Protein AF-A0A6J7E5G0-F1 (afdb_monomer)

Mean predicted aligned error: 8.2 Å

Radius of gyration: 19.01 Å; Cα contacts (8 Å, |Δi|>4): 123; chains: 1; bounding box: 43×34×56 Å

Secondary structure (DSSP, 8-state):
-HHHHTT--BTTB---HHHHHHHHHHHHHHHHHHHHHHHHHHHHHHHH----HHHHHHHHH--HHHHHHHHHHHHHHHHHHHHHHHHHHHHTTT---TTHHHHHHHHHHHHHHHHHHHHHHHHHHHHHT---

InterPro domains:
  IPR058718 Low-salt glycan biosynthesis hexosyltransferase Agl6, C-terminal transmembrane region [PF26629] (39-127)

Solvent-accessible surface area (backbone atoms only — not comparable to full-atom values): 7138 Å² total; per-residue (Å²): 59,70,55,32,74,65,64,51,65,60,94,86,42,80,47,51,71,69,52,27,50,53,25,37,52,52,51,49,50,50,52,52,52,51,46,48,50,54,44,50,51,57,48,45,41,68,75,69,67,59,82,56,72,68,55,54,55,48,52,72,67,60,45,54,70,56,33,40,50,52,12,47,52,36,25,50,52,12,47,52,47,44,50,52,53,51,53,52,38,56,74,63,72,68,56,85,73,90,51,59,69,59,48,52,52,18,50,41,30,34,53,45,10,51,51,37,33,54,43,30,51,54,46,42,61,69,58,66,76,76,74,133

Organism: NCBI:txid449393

pLDDT: mean 80.15, std 12.96, range [41.09, 96.62]

Foldseek 3Di:
DVCQLVQPDDPNDGRHVVNLLVVLVVLLVVLLVVLVVLLVVLVCCLPVVDDDVVNVVVVVVLDLVVLLVVLVVLLVVLVVLVVVQVVVCVVVVVPDSPPVSSPSSSVSSNSSSVSSNVSSVSSVVSVVPPDD

Structure (mmCIF, N/CA/C/O backbone):
data_AF-A0A6J7E5G0-F1
#
_entry.id   AF-A0A6J7E5G0-F1
#
loop_
_atom_site.group_PDB
_atom_site.id
_atom_site.type_symbol
_atom_site.label_atom_id
_atom_site.label_alt_id
_atom_site.label_comp_id
_atom_site.label_asym_id
_atom_site.label_entity_id
_atom_site.label_seq_id
_atom_site.pdbx_PDB_ins_code
_atom_site.Cartn_x
_atom_site.Cartn_y
_atom_site.Cartn_z
_atom_site.occupancy
_atom_site.B_iso_or_equiv
_atom_site.auth_seq_id
_atom_site.auth_comp_id
_atom_site.auth_asym_id
_atom_site.auth_atom_id
_atom_site.pdbx_PDB_model_num
ATOM 1 N N . MET A 1 1 ? 1.095 -10.222 9.610 1.00 70.44 1 MET A N 1
ATOM 2 C CA . MET A 1 1 ? -0.038 -9.276 9.695 1.00 70.44 1 MET A CA 1
ATOM 3 C C . MET A 1 1 ? -1.378 -10.004 9.653 1.00 70.44 1 MET A C 1
ATOM 5 O O . MET A 1 1 ? -2.014 -10.056 10.688 1.00 70.44 1 MET A O 1
ATOM 9 N N . ALA A 1 2 ? -1.767 -10.651 8.543 1.00 71.38 2 ALA A N 1
ATOM 10 C CA . ALA A 1 2 ? -3.073 -11.328 8.423 1.00 71.38 2 ALA A CA 1
ATOM 11 C C . ALA A 1 2 ? -3.376 -12.359 9.533 1.00 71.38 2 ALA A C 1
ATOM 13 O O . ALA A 1 2 ? -4.484 -12.387 10.045 1.00 71.38 2 ALA A O 1
ATOM 14 N N . ILE A 1 3 ? -2.380 -13.149 9.951 1.00 69.38 3 ILE A N 1
ATOM 15 C CA . ILE A 1 3 ? -2.507 -14.122 11.055 1.00 69.38 3 ILE A CA 1
ATOM 16 C C . ILE A 1 3 ? -2.834 -13.437 12.391 1.00 69.38 3 I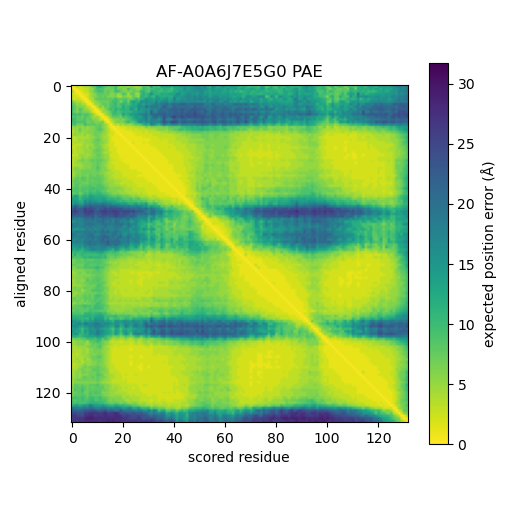LE A C 1
ATOM 18 O O . ILE A 1 3 ? -3.727 -13.877 13.106 1.00 69.38 3 ILE A O 1
ATOM 22 N N . ALA A 1 4 ? -2.121 -12.351 12.707 1.00 68.25 4 ALA A N 1
ATOM 23 C CA . ALA A 1 4 ? -2.318 -11.603 13.949 1.00 68.25 4 ALA A CA 1
ATOM 24 C C . ALA A 1 4 ? -3.672 -10.873 13.957 1.00 68.25 4 ALA A C 1
ATOM 26 O O . ALA A 1 4 ? -4.351 -10.840 14.979 1.00 68.25 4 ALA A O 1
ATOM 27 N N . LEU A 1 5 ? -4.086 -10.358 12.796 1.00 67.69 5 LEU A N 1
ATOM 28 C CA . LEU A 1 5 ? -5.364 -9.672 12.614 1.00 67.69 5 LEU A CA 1
ATOM 29 C C . LEU A 1 5 ? -6.560 -10.635 12.679 1.00 67.69 5 LEU A C 1
ATOM 31 O O . LEU A 1 5 ? -7.600 -10.292 13.226 1.00 67.69 5 LEU A O 1
ATOM 35 N N . ALA A 1 6 ? -6.405 -11.853 12.156 1.00 69.94 6 ALA A N 1
ATOM 36 C CA . ALA A 1 6 ? -7.439 -12.886 12.178 1.00 69.94 6 ALA A CA 1
ATOM 37 C C . ALA A 1 6 ? -7.532 -13.640 13.519 1.00 69.94 6 ALA A C 1
ATOM 39 O O . ALA A 1 6 ? -8.331 -14.567 13.619 1.00 69.94 6 ALA A O 1
ATOM 40 N N . GLN A 1 7 ? -6.721 -13.270 14.524 1.00 66.25 7 GLN A N 1
ATOM 41 C CA . GLN A 1 7 ? -6.677 -13.924 15.842 1.00 66.25 7 GLN A CA 1
ATOM 42 C C . GLN A 1 7 ? -6.521 -15.455 15.738 1.00 66.25 7 GLN A C 1
ATOM 44 O O . GLN A 1 7 ? -7.030 -16.203 16.568 1.00 66.25 7 GLN A O 1
ATOM 49 N N . VAL A 1 8 ? -5.840 -15.942 14.695 1.00 68.81 8 VAL A N 1
ATOM 50 C CA . VAL A 1 8 ? -5.663 -17.382 14.499 1.00 68.81 8 VAL A CA 1
ATOM 51 C C . VAL A 1 8 ? -4.577 -17.856 15.452 1.00 68.81 8 VAL A C 1
ATOM 53 O O . VAL A 1 8 ? -3.429 -17.414 15.357 1.00 68.81 8 VAL A O 1
ATOM 56 N N . ASP A 1 9 ? -4.938 -18.774 16.346 1.00 61.66 9 ASP A N 1
ATOM 57 C CA . ASP A 1 9 ? -3.990 -19.431 17.237 1.00 61.66 9 ASP A CA 1
ATOM 58 C C . ASP A 1 9 ? -2.976 -20.232 16.419 1.00 61.66 9 ASP A C 1
ATOM 60 O O . ASP A 1 9 ? -3.244 -21.327 15.919 1.00 61.66 9 ASP A O 1
ATOM 64 N N . LEU A 1 10 ? -1.773 -19.677 16.291 1.00 59.00 10 LEU A N 1
ATOM 65 C CA . LEU A 1 10 ? -0.626 -20.367 15.725 1.00 59.00 10 LEU A CA 1
ATOM 66 C C . LEU A 1 10 ? 0.286 -20.811 16.864 1.00 59.00 10 LEU A C 1
ATOM 68 O O . LEU A 1 10 ? 0.737 -19.992 17.663 1.00 59.00 10 LEU A O 1
ATOM 72 N N . PHE A 1 11 ? 0.570 -22.114 16.916 1.00 65.06 11 PHE A N 1
ATOM 73 C CA . PHE A 1 11 ? 1.375 -22.751 17.968 1.00 65.06 11 PHE A CA 1
ATOM 74 C C . PHE A 1 11 ? 0.786 -22.631 19.390 1.00 65.06 11 PHE A C 1
ATOM 76 O O . PHE A 1 11 ? 1.531 -22.649 20.368 1.00 65.06 11 PHE A O 1
ATOM 83 N N . GLY A 1 12 ? -0.543 -22.524 19.518 1.00 62.06 12 GLY A N 1
ATOM 84 C CA . GLY A 1 12 ? -1.232 -22.481 20.817 1.00 62.06 12 GLY A CA 1
ATOM 85 C C . GLY A 1 12 ? -1.011 -21.187 21.606 1.00 62.06 12 GLY A C 1
ATOM 86 O O . GLY A 1 12 ? -1.122 -21.189 22.831 1.00 62.06 12 GLY A O 1
ATOM 87 N N . ARG A 1 13 ? -0.648 -20.092 20.925 1.00 60.69 13 ARG A N 1
ATOM 88 C CA . ARG A 1 13 ? -0.457 -18.776 21.537 1.00 60.69 13 ARG A CA 1
ATOM 89 C C . ARG A 1 13 ? -1.165 -17.715 20.699 1.00 60.69 13 ARG A C 1
ATOM 91 O O . ARG A 1 13 ? -0.903 -17.616 19.501 1.00 60.69 13 ARG A O 1
ATOM 98 N N . ALA A 1 14 ? -1.992 -16.896 21.344 1.00 61.59 14 ALA A N 1
ATOM 99 C CA . ALA A 1 14 ? -2.618 -15.747 20.706 1.00 61.59 14 ALA A CA 1
ATOM 100 C C . ALA A 1 14 ? -1.546 -14.710 20.329 1.00 61.59 14 ALA A C 1
ATOM 102 O O . ALA A 1 14 ? -0.702 -14.333 21.149 1.00 61.59 14 ALA A O 1
ATOM 103 N N . TRP A 1 15 ? -1.556 -14.265 19.072 1.00 66.56 15 TRP A N 1
ATOM 104 C CA . TRP A 1 15 ? -0.618 -13.261 18.571 1.00 66.56 15 TRP A CA 1
ATOM 105 C C . TRP A 1 15 ? -1.170 -11.863 18.867 1.00 66.56 15 TRP A C 1
ATOM 107 O O . TRP A 1 15 ? -2.147 -11.413 18.265 1.00 66.56 15 TRP A O 1
ATOM 117 N N . ASP A 1 16 ? -0.549 -11.185 19.831 1.00 75.25 16 ASP A N 1
ATOM 118 C CA . ASP A 1 16 ? -1.010 -9.885 20.314 1.00 75.25 16 ASP A CA 1
ATOM 119 C C . ASP A 1 16 ? -0.607 -8.719 19.380 1.00 75.25 16 ASP A C 1
ATOM 121 O O . ASP A 1 16 ? 0.041 -8.917 18.348 1.00 75.25 16 ASP A O 1
ATOM 125 N N . ILE A 1 17 ? -0.975 -7.486 19.726 1.00 80.38 17 ILE A N 1
ATOM 126 C CA . ILE A 1 17 ? -0.760 -6.280 18.915 1.00 80.38 17 ILE A CA 1
ATOM 127 C C . ILE A 1 17 ? 0.702 -6.081 18.478 1.00 80.38 17 ILE A C 1
ATOM 129 O O . ILE A 1 17 ? 0.969 -5.622 17.372 1.00 80.38 17 ILE A O 1
ATOM 133 N N . HIS A 1 18 ? 1.679 -6.502 19.286 1.00 81.38 18 HIS A N 1
ATOM 134 C CA . HIS A 1 18 ? 3.105 -6.394 18.944 1.00 81.38 18 HIS A CA 1
ATOM 135 C C . HIS A 1 18 ? 3.468 -7.215 17.699 1.00 81.38 18 HIS A C 1
ATOM 137 O O . HIS A 1 18 ? 4.263 -6.793 16.859 1.00 81.38 18 HIS A O 1
ATOM 143 N N . ALA A 1 19 ? 2.847 -8.382 17.556 1.00 85.12 19 ALA A N 1
ATOM 144 C CA . ALA A 1 19 ? 3.021 -9.259 16.411 1.00 85.12 19 ALA A CA 1
ATOM 145 C C . ALA A 1 19 ? 2.362 -8.683 15.146 1.00 85.12 19 ALA A C 1
ATOM 147 O O . ALA A 1 19 ? 2.838 -8.883 14.023 1.00 85.12 19 ALA A O 1
ATOM 148 N N . GLU A 1 20 ? 1.276 -7.938 15.327 1.00 85.12 20 GLU A N 1
ATOM 149 C CA . GLU A 1 20 ? 0.608 -7.202 14.263 1.00 85.12 20 GLU A CA 1
ATOM 150 C C . GLU A 1 20 ? 1.459 -6.033 13.765 1.00 85.12 20 GLU A C 1
ATOM 152 O O . GLU A 1 20 ? 1.687 -5.937 12.558 1.00 85.12 20 GLU A O 1
ATOM 157 N N . ILE A 1 21 ? 2.027 -5.241 14.682 1.00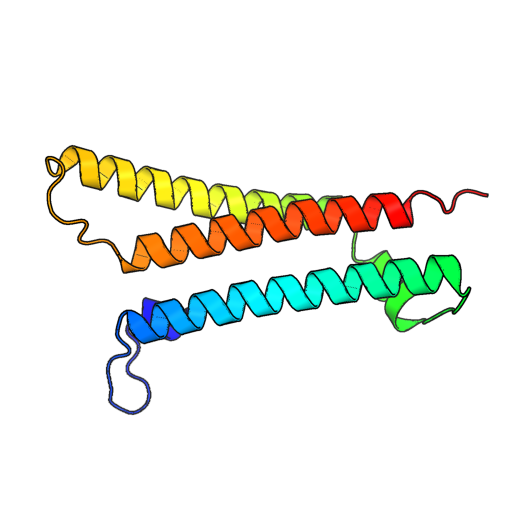 87.94 21 ILE A N 1
ATOM 158 C CA . ILE A 1 21 ? 2.984 -4.168 14.377 1.00 87.94 21 ILE A CA 1
ATOM 159 C C . ILE A 1 21 ? 4.189 -4.730 13.617 1.00 87.94 21 ILE A C 1
ATOM 161 O O . ILE A 1 21 ? 4.525 -4.233 12.543 1.00 87.94 21 ILE A O 1
ATOM 165 N N . ALA A 1 22 ? 4.811 -5.802 14.118 1.00 87.69 22 ALA A N 1
ATOM 166 C CA . ALA A 1 22 ? 5.935 -6.449 13.440 1.00 87.69 22 ALA A CA 1
ATOM 167 C C . ALA A 1 22 ? 5.549 -6.927 12.030 1.00 87.69 22 ALA A C 1
ATOM 169 O O . ALA A 1 22 ? 6.300 -6.755 11.069 1.00 87.69 22 ALA A O 1
ATOM 170 N N . GLY A 1 23 ? 4.343 -7.480 11.888 1.00 89.12 23 GLY A N 1
ATOM 171 C CA . GLY A 1 23 ? 3.792 -7.875 10.601 1.00 89.12 23 GLY A CA 1
ATOM 172 C C . GLY A 1 23 ? 3.580 -6.703 9.641 1.00 89.12 23 GLY A C 1
ATOM 173 O O . GLY A 1 23 ? 3.884 -6.844 8.460 1.00 89.12 23 GLY A O 1
ATOM 174 N N . ALA A 1 24 ? 3.064 -5.575 10.127 1.00 91.50 24 ALA A N 1
ATOM 175 C CA . ALA A 1 24 ? 2.859 -4.363 9.340 1.00 91.50 24 ALA A CA 1
ATOM 176 C C . ALA A 1 24 ? 4.192 -3.782 8.861 1.00 91.50 24 ALA A C 1
ATOM 178 O O . ALA A 1 24 ? 4.353 -3.509 7.673 1.00 91.50 24 ALA A O 1
ATOM 179 N N . LEU A 1 25 ? 5.176 -3.690 9.759 1.00 93.00 25 LEU A N 1
ATOM 180 C CA . LEU A 1 25 ? 6.528 -3.244 9.431 1.00 93.00 25 LEU A CA 1
ATOM 181 C C . LEU A 1 25 ? 7.161 -4.119 8.349 1.00 93.00 25 LEU A C 1
ATOM 183 O O . LEU A 1 25 ? 7.698 -3.595 7.378 1.00 93.00 25 LEU A O 1
ATOM 187 N N . LEU A 1 26 ? 7.052 -5.444 8.466 1.00 93.69 26 LEU A N 1
ATOM 188 C CA . LEU A 1 26 ? 7.613 -6.365 7.478 1.00 93.69 26 LEU A CA 1
ATOM 189 C C . LEU A 1 26 ? 6.958 -6.207 6.098 1.00 93.69 26 LEU A C 1
ATOM 191 O O . LEU A 1 26 ? 7.653 -6.251 5.085 1.00 93.69 26 LEU A O 1
ATOM 195 N N . VAL A 1 27 ? 5.642 -5.975 6.049 1.00 93.38 27 VAL A N 1
ATOM 196 C CA . VAL A 1 27 ? 4.927 -5.691 4.793 1.00 93.38 27 VAL A CA 1
ATOM 197 C C . VAL A 1 27 ? 5.409 -4.378 4.179 1.00 93.38 27 VAL A C 1
ATOM 199 O O . VAL A 1 27 ? 5.763 -4.361 3.001 1.00 93.38 27 VAL A O 1
ATOM 202 N N . ILE A 1 28 ? 5.481 -3.304 4.969 1.00 95.31 28 ILE A N 1
ATOM 203 C CA . ILE A 1 28 ? 5.935 -1.985 4.505 1.00 95.31 28 ILE A CA 1
ATOM 204 C C . ILE A 1 28 ? 7.368 -2.067 3.964 1.00 95.31 28 ILE A C 1
ATOM 206 O O . ILE A 1 28 ? 7.645 -1.596 2.862 1.00 95.31 28 ILE A O 1
ATOM 210 N N . ILE A 1 29 ? 8.273 -2.712 4.704 1.00 95.94 29 ILE A N 1
ATOM 211 C CA . ILE A 1 29 ? 9.669 -2.896 4.290 1.00 95.94 29 ILE A CA 1
ATOM 212 C C . ILE A 1 29 ? 9.742 -3.732 3.011 1.00 95.94 29 ILE A C 1
ATOM 214 O O . ILE A 1 29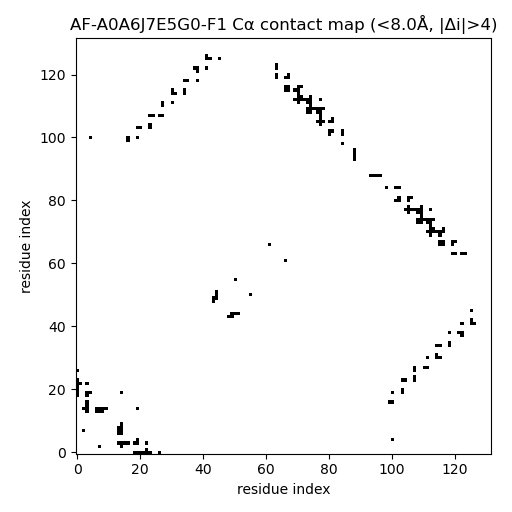 ? 10.455 -3.364 2.081 1.00 95.94 29 ILE A O 1
ATOM 218 N N . GLY A 1 30 ? 8.988 -4.831 2.929 1.00 93.31 30 GLY A N 1
ATOM 219 C CA . GLY A 1 30 ? 8.947 -5.678 1.739 1.00 93.31 30 GLY A CA 1
ATOM 220 C C . GLY A 1 30 ? 8.515 -4.904 0.494 1.00 93.31 30 GLY A C 1
ATOM 221 O O . GLY A 1 30 ? 9.191 -4.968 -0.534 1.00 93.31 30 GLY A O 1
ATOM 222 N N . VAL A 1 31 ? 7.441 -4.114 0.600 1.00 91.88 31 VAL A N 1
ATOM 223 C CA . VAL A 1 31 ? 6.976 -3.237 -0.487 1.00 91.88 31 VAL A CA 1
ATOM 224 C C . VAL A 1 31 ? 8.056 -2.222 -0.860 1.00 91.88 31 VAL A C 1
ATOM 226 O O . VAL A 1 31 ? 8.359 -2.067 -2.041 1.00 91.88 31 VAL A O 1
ATOM 229 N N . GLN A 1 32 ? 8.693 -1.581 0.121 1.00 94.50 32 GLN A N 1
ATOM 230 C CA . GLN A 1 32 ? 9.743 -0.592 -0.120 1.00 94.50 32 GLN A CA 1
ATOM 231 C C . GLN A 1 32 ? 10.963 -1.185 -0.842 1.00 94.50 32 GLN A C 1
ATOM 233 O O . GLN A 1 32 ? 11.456 -0.589 -1.802 1.00 94.50 32 GLN A O 1
ATOM 238 N N . VAL A 1 33 ? 11.433 -2.360 -0.417 1.00 93.94 33 VAL A N 1
ATOM 239 C CA . VAL A 1 33 ? 12.583 -3.052 -1.021 1.00 93.94 33 VAL A CA 1
ATOM 240 C C . VAL A 1 33 ? 12.268 -3.484 -2.450 1.00 93.94 33 VAL A C 1
ATOM 242 O O . VAL A 1 33 ? 13.072 -3.242 -3.350 1.00 93.94 33 VAL A O 1
ATOM 245 N N . VAL A 1 34 ? 11.091 -4.071 -2.686 1.00 88.62 34 VAL A N 1
ATOM 246 C CA . VAL A 1 34 ? 10.665 -4.476 -4.034 1.00 88.62 34 VAL A CA 1
ATOM 247 C C . VAL A 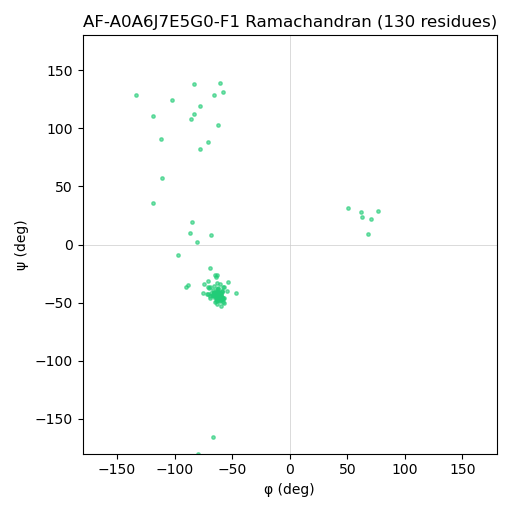1 34 ? 10.544 -3.259 -4.948 1.00 88.62 34 VAL A C 1
ATOM 249 O O . VAL A 1 34 ? 11.095 -3.266 -6.047 1.00 88.62 34 VAL A O 1
ATOM 252 N N . SER A 1 35 ? 9.893 -2.190 -4.489 1.00 88.19 35 SER A N 1
ATOM 253 C CA . SER A 1 35 ? 9.779 -0.937 -5.237 1.00 88.19 35 SER A CA 1
ATOM 254 C C . SER A 1 35 ? 11.140 -0.352 -5.609 1.00 88.19 35 SER A C 1
ATOM 256 O O . SER A 1 35 ? 11.353 0.023 -6.765 1.00 88.19 35 SER A O 1
ATOM 258 N N . LEU A 1 36 ? 12.080 -0.310 -4.660 1.00 89.44 36 LEU A N 1
ATOM 259 C CA . LEU A 1 36 ? 13.434 0.177 -4.906 1.00 89.44 36 LEU A CA 1
ATOM 260 C C . LEU A 1 36 ? 14.172 -0.705 -5.918 1.00 89.44 36 LEU A C 1
ATOM 262 O O . LEU A 1 36 ? 14.759 -0.178 -6.859 1.00 89.44 36 LEU A O 1
ATOM 266 N N . GLY A 1 37 ? 14.105 -2.029 -5.764 1.00 87.00 37 GLY A N 1
ATOM 267 C CA . GLY A 1 37 ? 14.730 -2.981 -6.684 1.00 87.00 37 GLY A CA 1
ATOM 268 C C . GLY A 1 37 ? 14.199 -2.847 -8.111 1.00 87.00 37 GLY A C 1
ATOM 269 O O . GLY A 1 37 ? 14.981 -2.816 -9.061 1.00 87.00 37 GLY A O 1
ATOM 270 N N . LEU A 1 38 ? 12.882 -2.675 -8.272 1.00 83.12 38 LEU A N 1
ATOM 271 C CA . LEU A 1 38 ? 12.265 -2.427 -9.576 1.00 83.12 38 LEU A CA 1
ATOM 272 C C . LEU A 1 38 ? 12.766 -1.123 -10.209 1.00 83.12 38 LEU A C 1
ATOM 274 O O . LEU A 1 38 ? 13.086 -1.103 -11.399 1.00 83.12 38 LEU A O 1
ATOM 278 N N . CYS A 1 39 ? 12.867 -0.046 -9.426 1.00 83.94 39 CYS A N 1
ATOM 279 C CA . CYS A 1 39 ? 13.369 1.240 -9.910 1.00 83.94 39 CYS A CA 1
ATOM 280 C C . CYS A 1 39 ? 14.861 1.176 -10.269 1.00 83.94 39 CYS A C 1
ATOM 282 O O . CYS A 1 39 ? 15.256 1.658 -11.330 1.00 83.94 39 CYS A O 1
ATOM 284 N N . ALA A 1 40 ? 15.679 0.539 -9.427 1.00 85.94 40 ALA A N 1
ATOM 285 C CA . ALA A 1 40 ? 17.111 0.360 -9.651 1.00 85.94 40 ALA A CA 1
ATOM 286 C C . ALA A 1 40 ? 17.387 -0.464 -10.917 1.00 85.94 40 ALA A C 1
ATOM 288 O O . ALA A 1 40 ? 18.192 -0.052 -11.749 1.00 85.94 40 ALA A O 1
ATOM 289 N N . HIS A 1 41 ? 16.665 -1.570 -11.124 1.00 79.31 41 HIS A N 1
ATOM 290 C CA . HIS A 1 41 ? 16.776 -2.350 -12.358 1.00 79.31 41 HIS A CA 1
ATOM 291 C C . HIS A 1 41 ? 16.288 -1.578 -13.588 1.00 79.31 41 HIS A C 1
ATOM 293 O O . HIS A 1 41 ? 16.938 -1.620 -14.633 1.00 79.31 41 HIS A O 1
ATOM 299 N N . ALA A 1 42 ? 15.172 -0.844 -13.490 1.00 78.88 42 ALA A N 1
ATOM 300 C CA . ALA A 1 42 ? 14.687 -0.018 -14.596 1.00 78.88 42 ALA A CA 1
ATOM 301 C C . ALA A 1 42 ? 15.728 1.032 -15.015 1.00 78.88 42 ALA A C 1
ATOM 303 O O . ALA A 1 42 ? 15.936 1.244 -16.212 1.00 78.88 42 ALA A O 1
ATOM 304 N N . TYR A 1 43 ? 16.404 1.634 -14.034 1.00 81.38 43 TYR A N 1
ATOM 305 C CA . TYR A 1 43 ? 17.494 2.580 -14.238 1.00 81.38 43 TYR A CA 1
ATOM 306 C C . TYR A 1 43 ? 18.759 1.918 -14.812 1.00 81.38 43 TYR A C 1
ATOM 308 O O . TYR A 1 43 ? 19.330 2.432 -15.771 1.00 81.38 43 TYR A O 1
ATOM 316 N N . GLY A 1 44 ? 19.172 0.757 -14.292 1.00 79.62 44 GLY A N 1
ATOM 317 C CA . GLY A 1 44 ? 20.338 0.011 -14.783 1.00 79.62 44 GLY A CA 1
ATOM 318 C C . GLY A 1 44 ? 20.204 -0.386 -16.253 1.00 79.62 44 GLY A C 1
ATOM 319 O O . GLY A 1 44 ? 21.094 -0.113 -17.052 1.00 79.62 44 GLY A O 1
ATOM 320 N N . MET A 1 45 ? 19.035 -0.893 -16.650 1.00 72.50 45 MET A N 1
ATOM 321 C CA . MET A 1 45 ? 18.713 -1.192 -18.053 1.00 72.50 45 MET A CA 1
ATOM 322 C C . MET A 1 45 ? 18.771 0.055 -18.951 1.00 72.50 45 MET A C 1
ATOM 324 O O . MET A 1 45 ? 19.119 -0.037 -20.126 1.00 72.50 45 MET A O 1
ATOM 328 N N . TYR A 1 46 ? 18.402 1.225 -18.415 1.00 70.19 46 TYR A N 1
ATOM 329 C CA . TYR A 1 46 ? 18.456 2.488 -19.150 1.00 70.19 46 TYR A CA 1
ATOM 330 C C . TYR A 1 46 ? 19.900 2.966 -19.357 1.00 70.19 46 TYR A C 1
ATOM 332 O O . TYR A 1 46 ? 20.241 3.418 -20.447 1.00 70.19 46 TYR A O 1
ATOM 340 N N . PHE A 1 47 ? 20.745 2.870 -18.329 1.00 71.12 47 PHE A N 1
ATOM 341 C CA . PHE A 1 47 ? 22.093 3.439 -18.358 1.00 71.12 47 PHE A CA 1
ATOM 342 C C . PHE A 1 47 ? 23.164 2.475 -18.895 1.00 71.12 47 PHE A C 1
ATOM 344 O O . PHE A 1 47 ? 24.072 2.910 -19.595 1.00 71.12 47 PHE A O 1
ATOM 351 N N . MET A 1 48 ? 23.064 1.175 -18.596 1.00 68.94 48 MET A N 1
ATOM 352 C CA . MET A 1 48 ? 24.083 0.171 -18.943 1.00 68.94 48 MET A CA 1
ATOM 353 C C . MET A 1 48 ? 23.776 -0.614 -20.227 1.00 68.94 48 MET A C 1
ATOM 355 O O . MET A 1 48 ? 24.630 -1.350 -20.708 1.00 68.94 48 MET A O 1
ATOM 359 N N . GLY A 1 49 ? 22.579 -0.468 -20.809 1.00 64.19 49 GLY A N 1
ATOM 360 C CA . GLY A 1 49 ? 22.214 -1.131 -22.070 1.00 64.19 49 GLY A CA 1
ATOM 361 C C . GLY A 1 49 ? 22.083 -2.658 -21.987 1.00 64.19 49 GLY A C 1
ATOM 362 O O . GLY A 1 49 ? 21.930 -3.313 -23.019 1.00 64.19 49 GLY A O 1
ATOM 363 N N . GLU A 1 50 ? 22.119 -3.230 -20.782 1.00 61.53 50 GLU A N 1
ATOM 364 C CA . GLU A 1 50 ? 21.860 -4.649 -20.554 1.00 61.53 50 GLU A CA 1
ATOM 365 C C . GLU A 1 50 ? 20.438 -4.994 -21.017 1.00 61.53 50 GLU A C 1
ATOM 367 O O . GLU A 1 50 ? 19.504 -4.213 -20.841 1.00 61.53 50 GLU A O 1
ATOM 372 N N . ARG A 1 51 ? 20.267 -6.150 -21.663 1.00 60.50 51 ARG A N 1
ATOM 373 C CA . ARG A 1 51 ? 18.955 -6.674 -22.064 1.00 60.50 51 ARG A CA 1
ATOM 374 C C . ARG A 1 51 ? 18.661 -7.907 -21.231 1.00 60.50 51 ARG A C 1
ATOM 376 O O . ARG A 1 51 ? 19.033 -9.005 -21.627 1.00 60.50 51 ARG A O 1
ATOM 383 N N . ASP A 1 52 ? 18.007 -7.728 -20.089 1.00 67.44 52 ASP A N 1
ATOM 384 C CA . ASP A 1 52 ? 17.472 -8.847 -19.312 1.00 67.44 52 ASP A CA 1
ATOM 385 C C . ASP A 1 52 ? 16.092 -9.279 -19.871 1.00 67.44 52 ASP A C 1
ATOM 387 O O . ASP A 1 52 ? 15.111 -8.528 -19.747 1.00 67.44 52 ASP A O 1
ATOM 391 N N . PRO A 1 53 ? 15.968 -10.485 -20.470 1.00 68.25 53 PRO A N 1
ATOM 392 C CA . PRO A 1 53 ? 14.709 -10.995 -21.016 1.00 68.25 53 PRO A CA 1
ATOM 393 C C . PRO A 1 53 ? 13.621 -11.201 -19.955 1.00 68.25 53 PRO A C 1
ATOM 395 O O . PRO A 1 53 ? 12.429 -11.179 -20.277 1.00 68.25 53 PRO A O 1
ATOM 398 N N . TRP A 1 54 ? 13.997 -11.435 -18.693 1.00 67.94 54 TRP A N 1
ATOM 399 C CA . TRP A 1 54 ? 13.043 -11.544 -17.590 1.00 67.94 54 TRP A CA 1
ATOM 400 C C . TRP A 1 54 ? 12.436 -10.173 -17.275 1.00 67.94 54 TRP A C 1
ATOM 402 O O . TRP A 1 54 ? 11.213 -10.046 -17.153 1.00 67.94 54 TRP A O 1
ATOM 412 N N . PHE A 1 55 ? 13.270 -9.130 -17.261 1.00 64.81 55 PHE A N 1
ATOM 413 C CA . PHE A 1 55 ? 12.835 -7.760 -17.010 1.00 64.81 55 PHE A CA 1
ATOM 414 C C . PHE A 1 55 ? 12.009 -7.180 -18.165 1.00 64.81 55 PHE A C 1
ATOM 416 O O . PHE A 1 55 ? 11.025 -6.492 -17.907 1.00 64.81 55 PHE A O 1
ATOM 423 N N . GLU A 1 56 ? 12.329 -7.482 -19.431 1.00 66.56 56 GLU A N 1
ATOM 424 C CA . GLU A 1 56 ? 11.490 -7.083 -20.578 1.00 66.56 56 GLU A CA 1
ATOM 425 C C . GLU A 1 56 ? 10.074 -7.683 -20.481 1.00 66.56 56 GLU A C 1
ATOM 427 O O . GLU A 1 56 ? 9.088 -6.968 -20.672 1.00 66.56 56 GLU A O 1
ATOM 432 N N . ARG A 1 57 ? 9.939 -8.962 -20.094 1.00 65.12 57 ARG A N 1
ATOM 433 C CA . ARG A 1 57 ? 8.618 -9.588 -19.874 1.00 65.12 57 ARG A CA 1
ATOM 434 C C . ARG A 1 57 ? 7.879 -8.994 -18.681 1.00 65.12 57 ARG A C 1
ATOM 436 O O . ARG A 1 57 ? 6.661 -8.821 -18.742 1.00 65.12 57 ARG A O 1
ATOM 443 N N . MET A 1 58 ? 8.593 -8.696 -17.597 1.00 64.62 58 MET A N 1
ATOM 444 C CA . MET A 1 58 ? 7.997 -8.065 -16.424 1.00 64.62 58 MET A CA 1
ATOM 445 C C . MET A 1 58 ? 7.524 -6.646 -16.755 1.00 64.62 58 MET A C 1
ATOM 447 O O . MET A 1 58 ? 6.386 -6.307 -16.445 1.00 64.62 58 MET A O 1
ATOM 451 N N . ARG A 1 59 ? 8.331 -5.861 -17.478 1.00 62.91 59 ARG A N 1
ATOM 452 C CA . ARG A 1 59 ? 7.989 -4.518 -17.969 1.00 62.91 59 ARG A CA 1
ATOM 453 C C . ARG A 1 59 ? 6.796 -4.545 -18.932 1.00 62.91 59 ARG A C 1
ATOM 455 O O . ARG A 1 59 ? 5.931 -3.685 -18.837 1.00 62.91 59 ARG A O 1
ATOM 462 N N . ALA A 1 60 ? 6.690 -5.562 -19.791 1.00 63.09 60 ALA A N 1
ATOM 463 C CA . ALA A 1 60 ? 5.535 -5.744 -20.676 1.00 63.09 60 ALA A CA 1
ATOM 464 C C . ALA A 1 60 ? 4.218 -6.015 -19.917 1.00 63.09 60 ALA A C 1
ATOM 466 O O . ALA A 1 60 ? 3.144 -5.667 -20.405 1.00 63.09 60 ALA A O 1
ATOM 467 N N . ARG A 1 61 ? 4.279 -6.608 -18.714 1.00 61.41 61 ARG A N 1
ATOM 468 C CA . ARG A 1 61 ? 3.106 -6.794 -17.835 1.00 61.41 61 ARG A CA 1
ATOM 469 C C . ARG A 1 61 ? 2.861 -5.610 -16.900 1.00 61.41 61 ARG A C 1
ATOM 471 O O . ARG A 1 61 ? 1.707 -5.286 -16.617 1.00 61.41 61 ARG A O 1
ATOM 478 N N . PHE A 1 62 ? 3.919 -4.955 -16.429 1.00 62.56 62 PHE A N 1
ATOM 479 C CA . PHE A 1 62 ? 3.842 -3.780 -15.564 1.00 62.56 62 PHE A CA 1
ATOM 480 C C . PHE A 1 62 ? 3.498 -2.530 -16.377 1.00 62.56 62 PHE A C 1
ATOM 482 O O . PHE A 1 62 ? 4.351 -1.720 -16.730 1.00 62.56 62 PHE A O 1
ATOM 489 N N . ARG A 1 63 ? 2.204 -2.351 -16.652 1.00 66.25 63 ARG A N 1
ATOM 490 C CA . ARG A 1 63 ? 1.676 -1.071 -17.142 1.00 66.25 63 ARG A CA 1
ATOM 491 C C . ARG A 1 63 ? 1.418 -0.139 -15.959 1.00 66.25 63 ARG A C 1
ATOM 493 O O . ARG A 1 63 ? 0.845 -0.571 -14.957 1.00 66.25 63 ARG A O 1
ATOM 500 N N . LEU A 1 64 ? 1.777 1.139 -16.114 1.00 68.75 64 LEU A N 1
ATOM 501 C CA . LEU A 1 64 ? 1.518 2.212 -15.141 1.00 68.75 64 LEU A CA 1
ATOM 502 C C . LEU A 1 64 ? 0.069 2.183 -14.630 1.00 68.75 64 LEU A C 1
ATOM 504 O O . LEU A 1 64 ? -0.176 2.320 -13.436 1.00 68.75 64 LEU A O 1
ATOM 508 N N . GLU A 1 65 ? -0.882 1.946 -15.534 1.00 78.38 65 GLU A N 1
ATOM 509 C CA . GLU A 1 65 ? -2.311 1.882 -15.227 1.00 78.38 65 GLU A CA 1
ATOM 510 C C . GLU A 1 65 ? -2.645 0.834 -14.158 1.00 78.38 65 GLU A C 1
ATOM 512 O O . GLU A 1 65 ? -3.516 1.072 -13.326 1.00 78.38 65 GLU A O 1
ATOM 517 N N . HIS A 1 66 ? -1.953 -0.310 -14.141 1.00 82.81 66 HIS A N 1
ATOM 518 C CA . HIS A 1 66 ? -2.183 -1.354 -13.141 1.00 82.81 66 HIS A CA 1
ATOM 519 C C . HIS A 1 66 ? -1.588 -0.976 -11.786 1.00 82.81 66 HIS A C 1
ATOM 521 O O . HIS A 1 66 ? -2.248 -1.164 -10.768 1.00 82.81 66 HIS A O 1
ATOM 527 N N . GLY A 1 67 ? -0.380 -0.403 -11.770 1.00 84.00 67 GLY A N 1
ATOM 528 C CA . GLY A 1 67 ? 0.263 0.066 -10.541 1.00 84.00 67 GLY A CA 1
ATOM 529 C C . GLY A 1 67 ? -0.516 1.202 -9.876 1.00 84.00 67 GLY A C 1
ATOM 530 O O . GLY A 1 67 ? -0.755 1.168 -8.670 1.00 84.00 67 GLY A O 1
ATOM 531 N N . LEU A 1 68 ? -1.015 2.152 -10.672 1.00 87.75 68 LEU A N 1
ATOM 532 C CA . LEU A 1 68 ? -1.837 3.256 -10.183 1.00 87.75 68 LEU A CA 1
ATOM 533 C C . LEU A 1 68 ? -3.206 2.781 -9.681 1.00 87.75 68 LEU A C 1
ATOM 535 O O . LEU A 1 68 ? -3.646 3.220 -8.623 1.00 87.75 68 LEU A O 1
ATOM 539 N N . LYS A 1 69 ? -3.862 1.854 -10.395 1.00 90.88 69 LYS A N 1
ATOM 540 C CA . LYS A 1 69 ? -5.122 1.250 -9.931 1.00 90.88 69 LYS A CA 1
ATOM 541 C C . LYS A 1 69 ? -4.921 0.473 -8.632 1.00 90.88 69 LYS A C 1
ATOM 543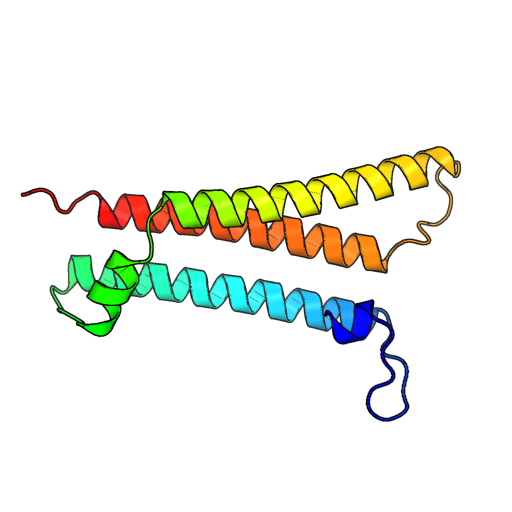 O O . LYS A 1 69 ? -5.681 0.678 -7.694 1.00 90.88 69 LYS A O 1
ATOM 548 N N . LEU A 1 70 ? -3.897 -0.379 -8.552 1.00 91.50 70 LEU A N 1
ATOM 549 C CA . LEU A 1 70 ? -3.615 -1.178 -7.358 1.00 91.50 70 LEU A CA 1
ATOM 550 C C . LEU A 1 70 ? -3.269 -0.288 -6.158 1.00 91.50 70 LEU A C 1
ATOM 552 O O . LEU A 1 70 ? -3.872 -0.429 -5.095 1.00 91.50 70 LEU A O 1
ATOM 556 N N . GLY A 1 71 ? -2.331 0.646 -6.331 1.00 91.44 71 GLY A N 1
ATOM 557 C CA . GLY A 1 71 ? -1.921 1.571 -5.276 1.00 91.44 71 GLY A CA 1
ATOM 558 C C . GLY A 1 71 ? -3.062 2.492 -4.845 1.00 91.44 71 GLY A C 1
ATOM 559 O O . GLY A 1 71 ? -3.290 2.660 -3.652 1.00 91.44 71 GLY A O 1
ATOM 560 N N . GLY A 1 72 ? -3.839 3.005 -5.803 1.00 92.75 72 GLY A N 1
ATOM 561 C CA . GLY A 1 72 ? -5.012 3.838 -5.548 1.00 92.75 72 GLY A CA 1
ATOM 562 C C . GLY A 1 72 ? -6.110 3.100 -4.784 1.00 92.75 72 GLY A C 1
ATOM 563 O O . GLY A 1 72 ? -6.590 3.611 -3.779 1.00 92.75 72 GLY A O 1
ATOM 564 N N . LEU A 1 73 ? -6.468 1.878 -5.191 1.00 95.69 73 LEU A N 1
ATOM 565 C CA . LEU A 1 73 ? -7.445 1.058 -4.463 1.00 95.69 73 LEU A CA 1
ATOM 566 C C . LEU A 1 73 ? -6.965 0.724 -3.047 1.00 95.69 73 LEU A C 1
ATOM 568 O O . LEU A 1 73 ? -7.744 0.812 -2.102 1.00 95.69 73 LEU A O 1
ATOM 572 N N . THR A 1 74 ? -5.680 0.395 -2.889 1.00 94.25 74 THR A N 1
ATOM 573 C CA . THR A 1 74 ? -5.079 0.110 -1.575 1.00 94.25 74 THR A CA 1
ATOM 574 C C . THR A 1 74 ? -5.116 1.346 -0.670 1.00 94.25 74 THR A C 1
ATOM 576 O O . THR A 1 74 ? -5.512 1.254 0.491 1.00 94.25 74 THR A O 1
ATOM 579 N N . LEU A 1 75 ? -4.776 2.518 -1.217 1.00 94.25 75 LEU A N 1
ATOM 580 C CA . LEU A 1 75 ? -4.818 3.796 -0.509 1.00 94.25 75 LEU A CA 1
ATOM 581 C C . LEU A 1 75 ? -6.252 4.164 -0.103 1.00 94.25 75 LEU A C 1
ATOM 583 O O . LEU A 1 75 ? -6.485 4.541 1.041 1.00 94.25 75 LEU A O 1
ATOM 587 N N . LEU A 1 76 ? -7.219 4.014 -1.013 1.00 96.31 76 LEU A N 1
ATOM 588 C CA . LEU A 1 76 ? -8.633 4.278 -0.740 1.00 96.31 76 LEU A CA 1
ATOM 589 C C . LEU A 1 76 ? -9.194 3.340 0.333 1.00 96.31 76 LEU A C 1
ATOM 591 O O . LEU A 1 76 ? -9.930 3.797 1.203 1.00 96.31 76 LEU A O 1
ATOM 595 N N . ALA A 1 77 ? -8.822 2.058 0.313 1.00 95.12 77 ALA A N 1
ATOM 596 C CA . ALA A 1 77 ? -9.215 1.106 1.348 1.00 95.12 77 ALA A CA 1
ATOM 597 C C . ALA A 1 77 ? -8.652 1.497 2.725 1.00 95.12 77 ALA A C 1
ATOM 599 O O . ALA A 1 77 ? -9.391 1.514 3.710 1.00 95.12 77 ALA A O 1
ATOM 600 N N . GLY A 1 78 ? -7.369 1.874 2.790 1.00 92.94 78 GLY A N 1
ATOM 601 C CA . GLY A 1 78 ? -6.752 2.383 4.018 1.00 92.94 78 GLY A CA 1
ATOM 602 C C . GLY A 1 78 ? -7.417 3.666 4.524 1.00 92.94 78 GLY A C 1
ATOM 603 O O . GLY A 1 78 ? -7.679 3.796 5.718 1.00 92.94 78 GLY A O 1
ATOM 604 N N . LEU A 1 79 ? -7.762 4.585 3.618 1.00 94.75 79 LEU A N 1
ATOM 605 C CA . LEU A 1 79 ? -8.441 5.836 3.956 1.00 94.75 79 LEU A CA 1
ATOM 606 C C . LEU A 1 79 ? -9.862 5.592 4.473 1.00 94.75 79 LEU A C 1
ATOM 608 O O . LEU A 1 79 ? -10.256 6.185 5.472 1.00 94.75 79 LEU A O 1
ATOM 612 N N . ALA A 1 80 ? -10.617 4.698 3.832 1.00 94.69 80 ALA A N 1
ATOM 613 C CA . ALA A 1 80 ? -11.954 4.322 4.277 1.00 94.69 80 ALA A CA 1
ATOM 614 C C . ALA A 1 80 ? -11.922 3.737 5.696 1.00 94.69 80 ALA A C 1
ATOM 616 O O . ALA A 1 80 ? -12.708 4.154 6.544 1.00 94.69 80 ALA A O 1
ATOM 617 N N . LEU A 1 81 ? -10.972 2.839 5.982 1.00 92.06 81 LEU A N 1
ATOM 618 C CA . LEU A 1 81 ? -10.768 2.300 7.330 1.00 92.06 81 LEU A CA 1
ATOM 619 C C . LEU A 1 81 ? -10.407 3.398 8.336 1.00 92.06 81 LEU A C 1
ATOM 621 O O . LEU A 1 81 ? -11.010 3.462 9.404 1.00 92.06 81 LEU A O 1
ATOM 625 N N . ALA A 1 82 ? -9.486 4.298 7.987 1.00 90.50 82 ALA A N 1
ATOM 626 C CA . ALA A 1 82 ? -9.102 5.410 8.854 1.00 90.50 82 ALA A CA 1
ATOM 627 C C . ALA A 1 82 ? -10.290 6.335 9.174 1.00 90.50 82 ALA A C 1
ATOM 629 O O . ALA A 1 82 ? -10.474 6.723 10.327 1.00 90.50 82 ALA A O 1
ATOM 630 N N . VAL A 1 83 ? -11.134 6.645 8.182 1.00 92.75 83 VAL A N 1
ATOM 631 C CA . VAL A 1 83 ? -12.355 7.444 8.375 1.00 92.75 83 VAL A CA 1
ATOM 632 C C . VAL A 1 83 ? -13.346 6.719 9.282 1.00 92.75 83 VAL A C 1
ATOM 634 O O . VAL A 1 83 ? -13.891 7.340 10.190 1.00 92.75 83 VAL A O 1
ATOM 637 N N . VAL A 1 84 ? -13.559 5.415 9.086 1.00 90.81 84 VAL A N 1
ATOM 638 C CA . VAL A 1 84 ? -14.440 4.616 9.953 1.00 90.81 84 VAL A CA 1
ATOM 639 C C . VAL A 1 84 ? -13.952 4.650 11.401 1.00 90.81 84 VAL A C 1
ATOM 641 O O . VAL A 1 84 ? -14.749 4.919 12.298 1.00 90.81 84 VAL A O 1
ATOM 644 N N . ILE A 1 85 ? -12.654 4.441 11.632 1.00 88.38 85 ILE A N 1
ATOM 645 C CA . ILE A 1 85 ? -12.051 4.492 12.972 1.00 88.38 85 ILE A CA 1
ATOM 646 C C . ILE A 1 85 ? -12.232 5.883 13.589 1.00 88.38 85 ILE A C 1
ATOM 648 O O . ILE A 1 85 ? -12.639 5.995 14.743 1.00 88.38 85 ILE A O 1
ATOM 652 N N . LEU A 1 86 ? -11.994 6.944 12.814 1.00 87.88 86 LEU A N 1
ATOM 653 C CA . LEU A 1 86 ? -12.136 8.323 13.274 1.00 87.88 86 LEU A CA 1
ATOM 654 C C . LEU A 1 86 ? -13.584 8.650 13.669 1.00 87.88 86 LEU A C 1
ATOM 656 O O . LEU A 1 86 ? -13.818 9.207 14.739 1.00 87.88 86 LEU A O 1
ATOM 660 N N . VAL A 1 87 ? -14.561 8.273 12.839 1.00 88.50 87 VAL A N 1
ATOM 661 C CA . VAL A 1 87 ? -15.992 8.478 13.124 1.00 88.50 87 VAL A CA 1
ATOM 662 C C . VAL A 1 87 ? -16.406 7.712 14.376 1.00 88.50 87 VAL A C 1
ATOM 664 O O . VAL A 1 87 ? -17.089 8.269 15.236 1.00 88.50 87 VAL A O 1
ATOM 667 N N . GLN A 1 88 ? -15.965 6.459 14.515 1.00 85.94 88 GLN A N 1
ATOM 668 C CA . GLN A 1 88 ? -16.244 5.671 15.711 1.00 85.94 88 GLN A CA 1
ATOM 669 C C . GLN A 1 88 ? -15.642 6.314 16.960 1.00 85.94 88 GLN A C 1
ATOM 671 O O . GLN A 1 88 ? -16.336 6.449 17.967 1.00 85.94 88 GLN A O 1
ATOM 676 N N . TRP A 1 89 ? -14.393 6.766 16.890 1.00 85.94 89 TRP A N 1
ATOM 677 C CA . TRP A 1 89 ? -13.721 7.420 18.008 1.00 85.94 89 TRP A CA 1
ATOM 678 C C . TRP A 1 89 ? -14.430 8.709 18.447 1.00 85.94 89 TRP A C 1
ATOM 680 O O . TRP A 1 89 ? -14.687 8.898 19.638 1.00 85.94 89 TRP A O 1
ATOM 690 N N . ILE A 1 90 ? -14.848 9.542 17.489 1.00 84.81 90 ILE A N 1
ATOM 691 C CA . ILE A 1 90 ? -15.638 10.752 17.760 1.00 84.81 90 ILE A CA 1
ATOM 692 C C . ILE A 1 90 ? -16.986 10.383 18.399 1.00 84.81 90 ILE A C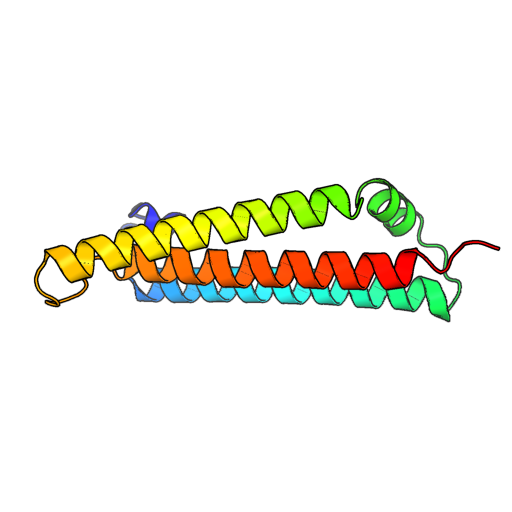 1
ATOM 694 O O . ILE A 1 90 ? -17.377 10.974 19.404 1.00 84.81 90 ILE A O 1
ATOM 698 N N . SER A 1 91 ? -17.688 9.379 17.859 1.00 84.19 91 SER A N 1
ATOM 699 C CA . SER A 1 91 ? -19.007 8.957 18.362 1.00 84.19 91 SER A CA 1
ATOM 700 C C . SER A 1 91 ? -18.973 8.391 19.786 1.00 84.19 91 SER A C 1
ATOM 702 O O . SER A 1 91 ? -19.958 8.491 20.512 1.00 84.19 91 SER A O 1
ATOM 704 N N . ARG A 1 92 ? -17.828 7.837 20.210 1.00 82.44 92 ARG A N 1
ATOM 705 C CA . ARG A 1 92 ? -17.599 7.316 21.566 1.00 82.44 92 ARG A CA 1
ATOM 706 C C . ARG A 1 92 ? -17.119 8.396 22.547 1.00 82.44 92 ARG A C 1
ATOM 708 O O . ARG A 1 92 ? -16.721 8.070 23.661 1.00 82.44 92 ARG A O 1
ATOM 715 N N . GLY A 1 93 ? -17.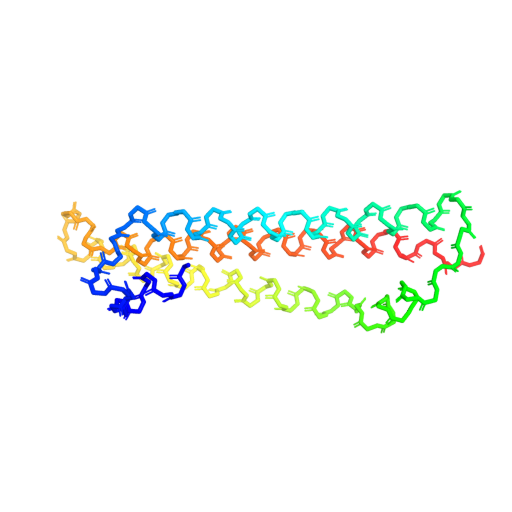155 9.672 22.155 1.00 80.50 93 GLY A N 1
ATOM 716 C CA . GLY A 1 93 ? -16.831 10.798 23.033 1.00 80.50 93 GLY A CA 1
ATOM 717 C C . GLY A 1 93 ? -15.334 11.000 23.266 1.00 80.50 93 GLY A C 1
ATOM 718 O O . GLY A 1 93 ? -14.963 11.501 24.322 1.00 80.50 93 GLY A O 1
ATOM 719 N N . PHE A 1 94 ? -14.484 10.617 22.303 1.00 72.69 94 PHE A N 1
ATOM 720 C CA . PHE A 1 94 ? -13.018 10.724 22.391 1.00 72.69 94 PHE A CA 1
ATOM 721 C C . PHE A 1 94 ? -12.380 9.894 23.518 1.00 72.69 94 PHE A C 1
ATOM 723 O O . PHE A 1 94 ? -11.274 10.199 23.963 1.00 72.69 94 PHE A O 1
ATOM 730 N N . GLY A 1 95 ? -13.062 8.838 23.973 1.00 67.69 95 GLY A N 1
ATOM 731 C CA . GLY A 1 95 ? -12.501 7.861 24.907 1.00 67.69 95 GLY A CA 1
ATOM 732 C C . GLY A 1 95 ? -11.358 7.035 24.300 1.00 67.69 95 GLY A C 1
ATOM 733 O O . GLY A 1 95 ? -10.819 7.357 23.238 1.00 67.69 95 GLY A O 1
ATOM 734 N N . GLU A 1 96 ? -10.991 5.937 24.961 1.00 67.94 96 GLU A N 1
ATOM 735 C CA . GLU A 1 96 ? -9.948 5.032 24.466 1.00 67.94 96 GLU A CA 1
ATOM 736 C C . GLU A 1 96 ? -10.291 4.476 23.073 1.00 67.94 96 GLU A C 1
ATOM 738 O O . GLU A 1 96 ? -11.400 3.992 22.812 1.00 67.94 96 GLU A O 1
ATOM 743 N N . LEU A 1 97 ? -9.318 4.548 22.158 1.00 65.50 97 LEU A N 1
ATOM 744 C CA . LEU A 1 97 ? -9.399 3.931 20.837 1.00 65.50 97 LEU A CA 1
ATOM 745 C C . LEU A 1 97 ? -9.304 2.408 20.998 1.00 65.50 97 LEU A C 1
ATOM 747 O O . LEU A 1 97 ? -8.233 1.828 20.902 1.00 65.50 97 LEU A O 1
ATOM 751 N N . GLY A 1 98 ? -10.439 1.738 21.193 1.00 66.06 98 GLY A N 1
ATOM 752 C CA . GLY A 1 98 ? -10.506 0.269 21.257 1.00 66.06 98 GLY A CA 1
ATOM 753 C C . GLY A 1 98 ? -10.213 -0.461 19.932 1.00 66.06 98 GLY A C 1
ATOM 754 O O . GLY A 1 98 ? -10.412 -1.666 19.856 1.00 66.06 98 GLY A O 1
ATOM 755 N N . GLU A 1 99 ? -9.771 0.251 18.889 1.00 75.88 99 GLU A N 1
ATOM 756 C CA . GLU A 1 99 ? -9.576 -0.250 17.516 1.00 75.88 99 GLU A CA 1
ATOM 757 C C . GLU A 1 99 ? -8.107 -0.132 17.059 1.00 75.88 99 GLU A C 1
ATOM 759 O O . GLU A 1 99 ? -7.814 0.154 15.896 1.00 75.88 99 GLU A O 1
ATOM 764 N N . GLU A 1 100 ? -7.153 -0.328 17.974 1.00 80.75 100 GLU A N 1
ATOM 765 C CA . GLU A 1 100 ? -5.711 -0.161 17.711 1.00 80.75 100 GLU A CA 1
ATOM 766 C C . GLU A 1 100 ? -5.203 -1.060 16.570 1.00 80.75 100 GLU A C 1
ATOM 768 O O . GLU A 1 100 ? -4.385 -0.648 15.748 1.00 80.75 100 GLU A O 1
ATOM 773 N N . ARG A 1 101 ? -5.743 -2.278 16.467 1.00 81.56 101 ARG A N 1
ATOM 774 C CA . ARG A 1 101 ? -5.419 -3.253 15.412 1.00 81.56 101 ARG A CA 1
ATOM 775 C C . ARG A 1 101 ? -5.849 -2.763 14.031 1.00 81.56 101 ARG A C 1
ATOM 777 O O . ARG A 1 101 ? -5.058 -2.689 13.091 1.00 81.56 101 ARG A O 1
ATOM 784 N N . LEU A 1 102 ? -7.100 -2.310 13.922 1.00 84.06 102 LEU A N 1
ATOM 785 C CA . LEU A 1 102 ? -7.604 -1.719 12.683 1.00 84.06 102 LEU A CA 1
ATOM 786 C C . LEU A 1 102 ? -6.845 -0.440 12.321 1.00 84.06 102 LEU A C 1
ATOM 788 O O . LEU A 1 102 ? -6.623 -0.192 11.136 1.00 84.06 102 LEU A O 1
ATOM 792 N N . ALA A 1 103 ? -6.397 0.339 13.309 1.00 88.88 103 ALA A N 1
ATOM 793 C CA . ALA A 1 103 ? -5.570 1.518 13.070 1.00 88.88 103 ALA A CA 1
ATOM 794 C C . ALA A 1 103 ? -4.200 1.147 12.477 1.00 88.88 103 ALA A C 1
ATOM 796 O O . ALA A 1 103 ? -3.765 1.779 11.512 1.00 88.88 103 ALA A O 1
ATOM 797 N N . ILE A 1 104 ? -3.554 0.089 12.982 1.00 91.06 104 ILE A N 1
ATOM 798 C CA . ILE A 1 104 ? -2.296 -0.435 12.423 1.00 91.06 104 ILE A CA 1
ATOM 799 C C . ILE A 1 104 ? -2.504 -0.908 10.981 1.00 91.06 104 ILE A C 1
ATOM 801 O O . ILE A 1 104 ? -1.715 -0.555 10.100 1.00 91.06 104 ILE A O 1
ATOM 805 N N . LEU A 1 105 ? -3.578 -1.657 10.709 1.00 90.50 105 LEU A N 1
ATOM 806 C CA . LEU A 1 105 ? -3.907 -2.095 9.351 1.00 90.50 105 LEU A CA 1
ATOM 807 C C . LEU A 1 105 ? -4.164 -0.904 8.416 1.00 90.50 105 LEU A C 1
ATOM 809 O O . LEU A 1 105 ? -3.621 -0.867 7.310 1.00 90.50 105 LEU A O 1
ATOM 813 N N . ALA A 1 106 ? -4.972 0.069 8.846 1.00 92.69 106 ALA A N 1
ATOM 814 C CA . ALA A 1 106 ? -5.288 1.261 8.065 1.00 92.69 106 ALA A CA 1
ATOM 815 C C . ALA A 1 106 ? -4.015 2.046 7.720 1.00 92.69 106 ALA A C 1
ATOM 817 O O . ALA A 1 106 ? -3.802 2.398 6.558 1.00 92.69 106 ALA A O 1
ATOM 818 N N . ALA A 1 107 ? -3.126 2.244 8.699 1.00 93.88 107 ALA A N 1
ATOM 819 C CA . ALA A 1 107 ? -1.834 2.887 8.492 1.00 93.88 107 ALA A CA 1
ATOM 820 C C . ALA A 1 107 ? -0.957 2.106 7.500 1.00 93.88 107 ALA A C 1
ATOM 822 O O . ALA A 1 107 ? -0.413 2.696 6.565 1.00 93.88 107 ALA A O 1
ATOM 823 N N . ALA A 1 108 ? -0.860 0.781 7.643 1.00 94.44 108 ALA A N 1
ATOM 824 C CA . ALA A 1 108 ? -0.082 -0.058 6.733 1.00 94.44 108 ALA A CA 1
ATOM 825 C C . ALA A 1 108 ? -0.601 0.016 5.288 1.00 94.44 108 ALA A C 1
ATOM 827 O O . ALA A 1 108 ? 0.196 0.144 4.357 1.00 94.44 108 ALA A O 1
ATOM 828 N N . LEU A 1 109 ? -1.924 -0.012 5.093 1.00 93.81 109 LEU A N 1
ATOM 829 C CA . LEU A 1 109 ? -2.554 0.124 3.776 1.00 93.81 109 LEU A CA 1
ATOM 830 C C . LEU A 1 109 ? -2.306 1.502 3.160 1.00 93.81 109 LEU A C 1
ATOM 832 O O . LEU A 1 109 ? -1.965 1.583 1.981 1.00 93.81 109 LEU A O 1
ATOM 836 N N . LEU A 1 110 ? -2.418 2.576 3.948 1.00 96.31 110 LEU A N 1
ATOM 837 C CA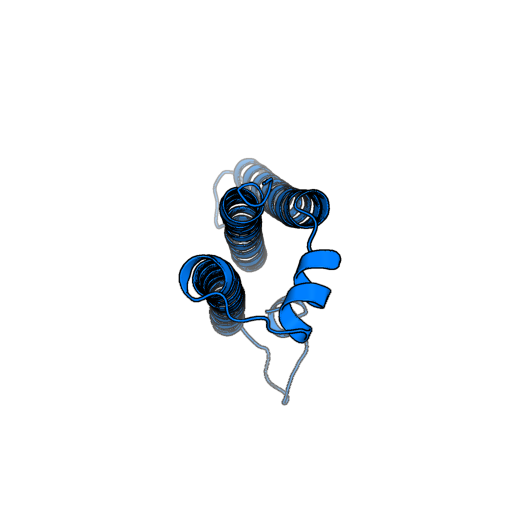 . LEU A 1 110 ? -2.119 3.932 3.485 1.00 96.31 110 LEU A CA 1
ATOM 838 C C . LEU A 1 110 ? 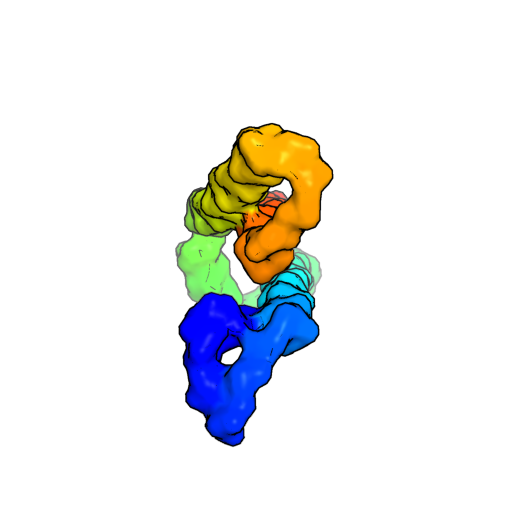-0.660 4.055 3.023 1.00 96.31 110 LEU A C 1
ATOM 840 O O . LEU A 1 110 ? -0.405 4.529 1.914 1.00 96.31 110 LEU A O 1
ATOM 844 N N . ILE A 1 111 ? 0.287 3.577 3.838 1.00 96.62 111 ILE A N 1
ATOM 845 C CA . ILE A 1 111 ? 1.727 3.614 3.539 1.00 96.62 111 ILE A CA 1
ATOM 846 C C . ILE A 1 111 ? 2.050 2.778 2.292 1.00 96.62 111 ILE A C 1
ATOM 848 O O . ILE A 1 111 ? 2.729 3.257 1.383 1.00 96.62 111 ILE A O 1
ATOM 852 N N . CYS A 1 112 ? 1.537 1.551 2.200 1.00 95.50 112 CYS A N 1
ATOM 853 C CA . CYS A 1 112 ? 1.786 0.700 1.037 1.00 95.50 112 CYS A CA 1
ATOM 854 C C . CYS A 1 112 ? 1.146 1.283 -0.229 1.00 95.50 112 CYS A C 1
ATOM 856 O O . CYS A 1 112 ? 1.782 1.322 -1.281 1.00 95.50 112 CYS A O 1
ATOM 858 N N . GLY A 1 113 ? -0.091 1.778 -0.133 1.00 92.94 113 GLY A N 1
ATOM 859 C CA . GLY A 1 113 ? -0.806 2.391 -1.249 1.00 92.94 113 GLY A CA 1
ATOM 860 C C . GLY A 1 113 ? -0.044 3.580 -1.826 1.00 92.94 113 GLY A C 1
ATOM 861 O O . GLY A 1 113 ? 0.213 3.619 -3.031 1.00 92.94 113 GLY A O 1
ATOM 862 N N . ILE A 1 114 ? 0.400 4.508 -0.970 1.00 95.00 114 ILE A N 1
ATOM 863 C CA . ILE A 1 114 ? 1.151 5.685 -1.416 1.00 95.00 114 ILE A CA 1
ATOM 864 C C . ILE A 1 114 ? 2.515 5.295 -2.007 1.00 95.00 114 ILE A C 1
ATOM 866 O O . ILE A 1 114 ? 2.878 5.782 -3.080 1.00 95.00 114 ILE A O 1
ATOM 870 N N . GLN A 1 115 ? 3.236 4.349 -1.389 1.00 94.56 115 GLN A N 1
ATOM 871 C CA . GLN A 1 115 ? 4.509 3.840 -1.909 1.00 94.56 115 GLN A CA 1
ATOM 872 C C . GLN A 1 115 ? 4.350 3.210 -3.296 1.00 94.56 115 GLN A C 1
ATOM 874 O O . GLN A 1 115 ? 5.162 3.482 -4.180 1.00 94.56 115 GLN A O 1
ATOM 879 N N . ILE A 1 116 ? 3.305 2.408 -3.521 1.00 91.62 116 ILE A N 1
ATOM 880 C CA . ILE A 1 116 ? 3.032 1.777 -4.821 1.00 91.62 116 ILE A CA 1
ATOM 881 C C . ILE A 1 116 ? 2.727 2.834 -5.886 1.00 91.62 116 ILE A C 1
ATOM 883 O O . ILE A 1 116 ? 3.255 2.741 -6.998 1.00 91.62 116 ILE A O 1
ATOM 887 N N . VAL A 1 117 ? 1.919 3.850 -5.561 1.00 91.38 117 VAL A N 1
ATOM 888 C CA . VAL A 1 117 ? 1.589 4.945 -6.490 1.00 91.38 117 VAL A CA 1
ATOM 889 C C . VAL A 1 117 ? 2.853 5.692 -6.918 1.00 91.38 117 VAL A C 1
ATOM 891 O O . VAL A 1 117 ? 3.124 5.795 -8.116 1.00 91.38 117 VAL A O 1
ATOM 894 N N . PHE A 1 118 ? 3.665 6.153 -5.961 1.00 91.06 118 PHE A N 1
ATOM 895 C CA . PHE A 1 118 ? 4.906 6.874 -6.263 1.00 91.06 118 PHE A CA 1
ATOM 896 C C . PHE A 1 118 ? 5.909 6.016 -7.035 1.00 91.06 118 PHE A C 1
ATOM 898 O O . PHE A 1 118 ? 6.511 6.485 -8.000 1.00 91.06 118 PHE A O 1
ATOM 905 N N . SER A 1 119 ? 6.058 4.748 -6.652 1.00 89.25 119 SER A N 1
ATOM 906 C CA . SER A 1 119 ? 6.992 3.830 -7.314 1.00 89.25 119 SER A CA 1
ATOM 907 C C . SER A 1 119 ? 6.568 3.554 -8.757 1.00 89.25 119 SER A C 1
ATOM 909 O O . SER A 1 119 ? 7.398 3.583 -9.662 1.00 89.25 119 SER A O 1
ATOM 911 N N . SER A 1 120 ? 5.265 3.372 -8.998 1.00 87.75 120 SER A N 1
ATOM 912 C CA . SER A 1 120 ? 4.706 3.205 -10.346 1.00 87.75 120 SER A CA 1
ATOM 913 C C . SER A 1 120 ? 4.952 4.439 -11.215 1.00 87.75 120 SER A C 1
ATOM 915 O O . SER A 1 120 ? 5.334 4.312 -12.379 1.00 87.75 120 SER A O 1
ATOM 917 N N . PHE A 1 121 ? 4.778 5.635 -10.645 1.00 87.69 121 PHE A N 1
ATOM 918 C CA . PHE A 1 121 ? 5.044 6.894 -11.336 1.00 87.69 121 PHE A CA 1
ATOM 919 C C . PHE A 1 121 ? 6.526 7.042 -11.713 1.00 87.69 121 PHE A C 1
ATOM 921 O O . PHE A 1 121 ? 6.839 7.333 -12.869 1.00 87.69 121 PHE A O 1
ATOM 928 N N . LEU A 1 122 ? 7.439 6.758 -10.778 1.00 87.06 122 LEU A N 1
ATOM 929 C CA . LEU A 1 122 ? 8.883 6.804 -11.021 1.00 87.06 122 LEU A CA 1
ATOM 930 C C . LEU A 1 122 ? 9.305 5.829 -12.132 1.00 87.06 122 LEU A C 1
ATOM 932 O O . LEU A 1 122 ? 10.015 6.216 -13.062 1.00 87.06 122 LEU A O 1
ATOM 936 N N . LEU A 1 123 ? 8.810 4.589 -12.086 1.00 83.06 123 LEU A N 1
ATOM 937 C CA . LEU A 1 123 ? 9.037 3.590 -13.134 1.00 83.06 123 LEU A CA 1
ATOM 938 C C . LEU A 1 123 ? 8.522 4.048 -14.500 1.00 83.06 123 LEU A C 1
ATOM 940 O O . LEU A 1 123 ? 9.194 3.833 -15.509 1.00 83.06 123 LEU A O 1
ATOM 944 N N . SER A 1 124 ? 7.357 4.698 -14.549 1.00 82.75 124 SER A N 1
ATOM 945 C CA . SER A 1 124 ? 6.814 5.220 -15.802 1.00 82.75 124 SER A CA 1
ATOM 946 C C . SER A 1 124 ? 7.672 6.337 -16.384 1.00 82.75 124 SER A C 1
ATOM 948 O O . SER A 1 124 ? 7.898 6.340 -17.589 1.00 82.75 124 SER A O 1
ATOM 950 N N . ILE A 1 125 ? 8.183 7.259 -15.564 1.00 83.56 125 ILE A N 1
ATOM 951 C CA . ILE A 1 125 ? 9.084 8.322 -16.038 1.00 83.56 125 ILE A CA 1
ATOM 952 C C . ILE A 1 125 ? 10.355 7.721 -16.649 1.00 83.56 125 ILE A C 1
ATOM 954 O O . ILE A 1 125 ? 10.774 8.133 -17.731 1.00 83.56 125 ILE A O 1
ATOM 958 N N . ILE A 1 126 ? 10.944 6.718 -15.992 1.00 79.62 126 ILE A N 1
ATOM 959 C CA . ILE A 1 126 ? 12.137 6.023 -16.500 1.00 79.62 126 ILE A CA 1
ATOM 960 C C . ILE A 1 126 ? 11.811 5.254 -17.794 1.00 79.62 126 ILE A C 1
ATOM 962 O O . ILE A 1 126 ? 12.633 5.195 -18.708 1.00 79.62 126 ILE A O 1
ATOM 966 N N . GLY A 1 127 ? 10.607 4.682 -17.898 1.00 67.19 127 GLY A N 1
ATOM 967 C CA . GLY A 1 127 ? 10.155 3.917 -19.062 1.00 67.19 127 GLY A CA 1
ATOM 968 C C . GLY A 1 127 ? 9.791 4.755 -20.294 1.00 67.19 127 GLY A C 1
ATOM 969 O O . GLY A 1 127 ? 10.041 4.308 -21.411 1.00 67.19 127 GLY A O 1
ATOM 970 N N . LEU A 1 128 ? 9.236 5.959 -20.111 1.00 57.12 128 LEU A N 1
ATOM 971 C CA . LEU A 1 128 ? 8.720 6.819 -21.190 1.00 57.12 128 LEU A CA 1
ATOM 972 C C . LEU A 1 128 ? 9.808 7.403 -22.103 1.00 57.12 128 LEU A C 1
ATOM 974 O O . LEU A 1 128 ? 9.516 7.780 -23.232 1.00 57.12 128 LEU A O 1
ATOM 978 N N . ARG A 1 129 ? 11.073 7.453 -21.668 1.00 52.47 129 ARG A N 1
ATOM 979 C CA . ARG A 1 129 ? 12.169 8.046 -22.459 1.00 52.47 129 ARG A CA 1
ATOM 980 C C . ARG A 1 129 ? 12.800 7.089 -23.478 1.00 52.47 129 ARG A C 1
ATOM 982 O O . ARG A 1 129 ? 13.921 7.313 -23.921 1.00 52.47 129 ARG A O 1
ATOM 989 N N . ARG A 1 130 ? 12.096 6.016 -23.850 1.00 53.25 130 ARG A N 1
ATOM 990 C CA . ARG A 1 130 ? 12.476 5.119 -24.949 1.00 53.25 130 ARG A CA 1
ATOM 991 C C . ARG A 1 130 ? 11.506 5.269 -26.115 1.00 53.25 130 ARG A C 1
ATOM 993 O O . ARG A 1 130 ? 10.910 4.299 -26.563 1.00 53.25 130 ARG A O 1
ATOM 1000 N N . GLU A 1 131 ? 11.385 6.491 -26.617 1.00 41.84 131 GLU A N 1
ATOM 1001 C CA . GLU A 1 131 ? 11.004 6.696 -28.008 1.00 41.84 131 GLU A CA 1
ATOM 1002 C C . GLU A 1 131 ? 12.124 7.441 -28.735 1.00 41.84 131 GLU A C 1
ATOM 1004 O O . GLU A 1 131 ? 12.334 8.632 -28.516 1.00 41.84 131 GLU A O 1
ATOM 1009 N N . ARG A 1 132 ? 12.758 6.670 -29.630 1.00 41.09 132 ARG A N 1
ATOM 1010 C CA . ARG A 1 132 ? 13.737 7.007 -30.677 1.00 41.09 132 ARG A CA 1
ATOM 1011 C C . ARG A 1 132 ? 15.197 7.102 -30.250 1.00 41.09 132 ARG A C 1
ATOM 1013 O O . ARG A 1 132 ? 15.610 8.122 -29.667 1.00 41.09 132 ARG A O 1
#

Sequence (132 aa):
MAIALAQVDLFGRAWDIHAEIAGALLVIIGVQVVSLGLCAHAYGMYFMGERDPWFERMRARFRLEHGLKLGGLTLLAGLALAVVILVQWISRGFGELGEERLAILAAALLICGIQIVFSSFLLSIIGLRRER